Protein AF-A0AAV8ZQ53-F1 (afdb_monomer_lite)

Organism: NCBI:txid1586634

Sequence (149 aa):
MLRNALKKTNSEGFIDEDHTGKHSNHAKLDTKQFIRDHIESIPKIESHYLRAQSSRDYIDGSLNISTLYHFEFNISWYTSKKDQCTLCANYANSNKDRKKDLQQEYDDHIRNKEKFRVEKKLDVALAKTDQSIIVSVYDLQAVFPSPLR

Foldseek 3Di:
DVVVQVVQADPVGDGDDDCPPDDPPDDPPPVVVVVVVLVVPQDWDDDPDDDDDDPDTHHDPVDDPVNSVCVVPVDDDPPPPPDDDPLVVCLVPDDPVVVVVSVVVVVVVVVVVVVVVVVVVVLVVVVVVDVVHDDDDDDPVPDDPPPPD

pLDDT: mean 73.86, std 12.62, range [49.22, 92.62]

Radius of gyration: 33.77 Å; chains: 1; bounding box: 69×57×85 Å

Structure (mmCIF, N/CA/C/O backbone):
data_AF-A0AAV8ZQ53-F1
#
_entry.id   AF-A0AAV8ZQ53-F1
#
loop_
_atom_site.group_PDB
_atom_site.id
_atom_site.type_symbol
_atom_site.label_atom_id
_atom_site.label_alt_id
_atom_site.label_comp_id
_atom_site.label_asym_id
_atom_site.label_entity_id
_atom_site.label_seq_id
_atom_site.pdbx_PDB_ins_code
_atom_site.Cartn_x
_atom_site.Cartn_y
_atom_site.Cartn_z
_atom_site.occupancy
_atom_site.B_iso_or_equiv
_atom_site.auth_seq_id
_atom_site.auth_comp_id
_atom_site.auth_asym_id
_atom_site.auth_atom_id
_atom_site.pdbx_PDB_model_num
ATOM 1 N N . MET A 1 1 ? 38.986 21.818 -46.582 1.00 50.53 1 MET A N 1
ATOM 2 C CA . MET A 1 1 ? 38.112 20.662 -46.887 1.00 50.53 1 MET A CA 1
ATOM 3 C C . MET A 1 1 ? 38.713 19.682 -47.907 1.00 50.53 1 MET A C 1
ATOM 5 O O . MET A 1 1 ? 38.559 18.490 -47.701 1.00 50.53 1 MET A O 1
ATOM 9 N N . LEU A 1 2 ? 39.483 20.120 -48.917 1.00 52.88 2 LEU A N 1
ATOM 10 C CA . LEU A 1 2 ? 40.096 19.235 -49.938 1.00 52.88 2 LEU A CA 1
ATOM 11 C C . LEU A 1 2 ? 41.134 18.207 -49.425 1.00 52.88 2 LEU A C 1
ATOM 13 O O . LEU A 1 2 ? 41.280 17.139 -50.008 1.00 52.88 2 LEU A O 1
ATOM 17 N N . ARG A 1 3 ? 41.835 18.481 -48.313 1.00 53.41 3 ARG A N 1
ATOM 18 C CA . ARG A 1 3 ? 42.898 17.588 -47.796 1.00 53.41 3 ARG A CA 1
ATOM 19 C C . ARG A 1 3 ? 42.394 16.243 -47.260 1.00 53.41 3 ARG A C 1
ATOM 21 O O . ARG A 1 3 ? 43.141 15.275 -47.284 1.00 53.41 3 ARG A O 1
ATOM 28 N N . ASN A 1 4 ? 41.156 16.180 -46.768 1.00 60.09 4 ASN A N 1
ATOM 29 C CA . ASN A 1 4 ? 40.588 14.937 -46.236 1.00 60.09 4 ASN A CA 1
ATOM 30 C C . ASN A 1 4 ? 40.007 14.048 -47.343 1.00 60.09 4 ASN A C 1
ATOM 32 O O . ASN A 1 4 ? 39.966 12.836 -47.172 1.00 60.09 4 ASN A O 1
ATOM 36 N N . ALA A 1 5 ? 39.608 14.637 -48.475 1.00 58.41 5 ALA A N 1
ATOM 37 C CA . ALA A 1 5 ? 39.116 13.896 -49.635 1.00 58.41 5 ALA A CA 1
ATOM 38 C C . ALA A 1 5 ? 40.245 13.100 -50.314 1.00 58.41 5 ALA A C 1
ATOM 40 O O . ALA A 1 5 ? 40.076 11.918 -50.577 1.00 58.41 5 ALA A O 1
ATOM 41 N N . LEU A 1 6 ? 41.431 13.703 -50.469 1.00 63.25 6 LEU A N 1
ATOM 42 C CA . LEU A 1 6 ? 42.630 13.042 -51.017 1.00 63.25 6 LEU A CA 1
ATOM 43 C C . LEU A 1 6 ? 43.165 11.887 -50.150 1.00 63.25 6 LEU A C 1
ATOM 45 O O . LEU A 1 6 ? 43.931 11.062 -50.627 1.00 63.25 6 LEU A O 1
ATOM 49 N N . LYS A 1 7 ? 42.789 11.821 -48.867 1.00 64.50 7 LYS A N 1
ATOM 50 C CA . LYS A 1 7 ? 43.153 10.698 -47.985 1.00 64.50 7 LYS A CA 1
ATOM 51 C C . LYS A 1 7 ? 42.242 9.477 -48.148 1.00 64.50 7 LYS A C 1
ATOM 53 O O . LYS A 1 7 ? 42.566 8.431 -47.602 1.00 64.50 7 LYS A O 1
ATOM 58 N N . LYS A 1 8 ? 41.104 9.621 -48.834 1.00 64.00 8 LYS A N 1
ATOM 59 C CA . LYS A 1 8 ? 40.106 8.562 -49.060 1.00 64.00 8 LYS A CA 1
ATOM 60 C C . LYS A 1 8 ? 40.153 7.992 -50.485 1.00 64.00 8 LYS A C 1
ATOM 62 O O . LYS A 1 8 ? 39.248 7.264 -50.878 1.00 64.00 8 LYS A O 1
ATOM 67 N N . THR A 1 9 ? 41.158 8.371 -51.270 1.00 67.69 9 THR A N 1
ATOM 68 C CA . THR A 1 9 ? 41.337 7.903 -52.645 1.00 67.69 9 THR A CA 1
ATOM 69 C C . THR A 1 9 ? 42.387 6.804 -52.702 1.00 67.69 9 THR A C 1
ATOM 71 O O . THR A 1 9 ? 43.463 6.963 -52.122 1.00 67.69 9 THR A O 1
ATOM 74 N N . ASN A 1 10 ? 42.097 5.731 -53.434 1.00 69.38 10 ASN A N 1
ATOM 75 C CA . ASN A 1 10 ? 43.054 4.656 -53.697 1.00 69.38 10 ASN A CA 1
ATOM 76 C C . ASN A 1 10 ? 44.156 5.089 -54.670 1.00 69.38 10 ASN A C 1
ATOM 78 O O . ASN A 1 10 ? 44.111 6.179 -55.243 1.00 69.38 10 ASN A O 1
ATOM 82 N N . SER A 1 11 ? 45.155 4.224 -54.875 1.00 69.50 11 SER A N 1
ATOM 83 C CA . SER A 1 11 ? 46.313 4.476 -55.748 1.00 69.50 11 SER A CA 1
ATOM 84 C C . SER A 1 11 ? 45.959 4.810 -57.205 1.00 69.50 11 SER A C 1
ATOM 86 O O . SER A 1 11 ? 46.799 5.347 -57.917 1.00 69.50 11 SER A O 1
ATOM 88 N N . GLU A 1 12 ? 44.725 4.536 -57.638 1.00 73.25 12 GLU A N 1
ATOM 89 C CA . GLU A 1 12 ? 44.199 4.838 -58.979 1.00 73.25 12 GLU A CA 1
ATOM 90 C C . GLU A 1 12 ? 43.287 6.085 -59.022 1.00 73.25 12 GLU A C 1
ATOM 92 O O . GLU A 1 12 ? 42.722 6.409 -60.062 1.00 73.25 12 GLU A O 1
ATOM 97 N N . GLY A 1 13 ? 43.145 6.818 -57.910 1.00 69.44 13 GLY A N 1
ATOM 98 C CA . GLY A 1 13 ? 42.438 8.107 -57.863 1.00 69.44 13 GLY A CA 1
ATOM 99 C C . GLY A 1 13 ? 40.916 8.034 -57.681 1.00 69.44 13 GLY A C 1
ATOM 100 O O . GLY A 1 13 ? 40.263 9.077 -57.65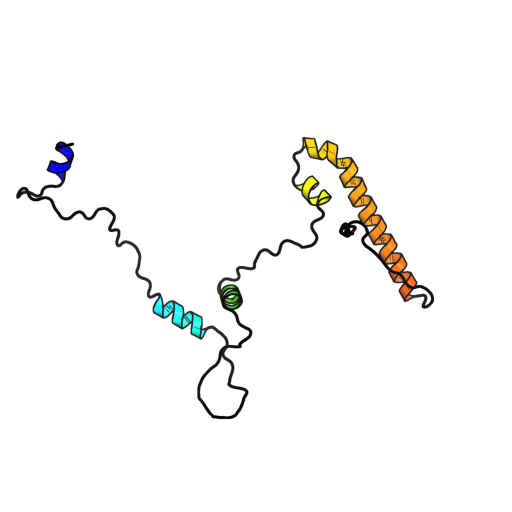6 1.00 69.44 13 GLY A O 1
ATOM 101 N N . PHE A 1 14 ? 40.347 6.840 -57.503 1.00 75.44 14 PHE A N 1
ATOM 102 C CA . PHE A 1 14 ? 38.929 6.656 -57.178 1.00 75.44 14 PHE A CA 1
ATOM 103 C C . PHE A 1 14 ? 38.674 6.712 -55.667 1.00 75.44 14 PHE A C 1
ATOM 105 O O . PHE A 1 14 ? 39.528 6.326 -54.867 1.00 75.44 14 PHE A O 1
ATOM 112 N N . ILE A 1 15 ? 37.499 7.223 -55.285 1.00 70.00 15 ILE A N 1
ATOM 113 C CA . ILE A 1 15 ? 37.026 7.264 -53.895 1.00 70.00 15 ILE A CA 1
ATOM 114 C C . ILE A 1 15 ? 36.404 5.904 -53.576 1.00 70.00 15 ILE A C 1
ATOM 116 O O . ILE A 1 15 ? 35.477 5.488 -54.272 1.00 70.00 15 ILE A O 1
ATOM 120 N N . ASP A 1 16 ? 36.901 5.238 -52.536 1.00 67.19 16 ASP A N 1
ATOM 121 C CA . ASP A 1 16 ? 36.351 3.958 -52.086 1.00 67.19 16 ASP A CA 1
ATOM 122 C C . ASP A 1 16 ? 34.943 4.092 -51.496 1.00 67.19 16 ASP A C 1
ATOM 124 O O . ASP A 1 16 ? 34.533 5.158 -51.022 1.00 67.19 16 ASP A O 1
ATOM 128 N N . GLU A 1 17 ? 34.205 2.979 -51.507 1.00 67.19 17 GLU A N 1
ATOM 129 C CA . GLU A 1 17 ? 32.870 2.886 -50.918 1.00 67.19 17 GLU A CA 1
ATOM 130 C C . GLU A 1 17 ? 32.880 3.298 -49.435 1.00 67.19 17 GLU A C 1
ATOM 132 O O . GLU A 1 17 ? 33.667 2.806 -48.624 1.00 67.19 17 GLU A O 1
ATOM 137 N N . ASP A 1 18 ? 31.976 4.207 -49.055 1.00 63.62 18 ASP A N 1
ATOM 138 C CA . ASP A 1 18 ? 31.925 4.723 -47.688 1.00 63.62 18 ASP A CA 1
ATOM 139 C C . ASP A 1 18 ? 31.341 3.666 -46.730 1.00 63.62 18 ASP A C 1
ATOM 141 O O . ASP A 1 18 ? 30.146 3.357 -46.737 1.00 63.62 18 ASP A O 1
ATOM 145 N N . HIS A 1 19 ? 32.205 3.076 -45.902 1.00 64.75 19 HIS A N 1
ATOM 146 C CA . HIS A 1 19 ? 31.830 2.117 -44.858 1.00 64.75 19 HIS A CA 1
ATOM 147 C C . HIS A 1 19 ? 31.570 2.777 -43.491 1.00 64.75 19 HIS A C 1
ATOM 149 O O . HIS A 1 19 ? 31.440 2.076 -42.483 1.00 64.75 19 HIS A O 1
ATOM 155 N N . THR A 1 20 ? 31.481 4.112 -43.419 1.00 60.94 20 THR A N 1
ATOM 156 C CA . THR A 1 20 ? 31.140 4.796 -42.163 1.00 60.94 20 THR A CA 1
ATOM 157 C C . THR A 1 20 ? 29.787 4.328 -41.612 1.00 60.94 20 THR A C 1
ATOM 159 O O . THR A 1 20 ? 28.794 4.203 -42.325 1.00 60.94 20 THR A O 1
ATOM 162 N N . GLY A 1 21 ? 29.758 4.007 -40.314 1.00 60.09 21 GLY A N 1
ATOM 163 C CA . GLY A 1 21 ? 28.560 3.547 -39.601 1.00 60.09 21 GLY A CA 1
ATOM 164 C C . GLY A 1 21 ? 28.213 2.060 -39.758 1.00 60.09 21 GLY A C 1
ATOM 165 O O . GLY A 1 21 ? 27.307 1.583 -39.075 1.00 60.09 21 GLY A O 1
ATOM 166 N N . LYS A 1 22 ? 28.923 1.291 -40.595 1.00 61.09 22 LYS A N 1
ATOM 167 C CA . LYS A 1 22 ? 28.729 -0.165 -40.693 1.00 61.09 22 LYS A CA 1
ATOM 168 C C . LYS A 1 22 ? 29.632 -0.879 -39.683 1.00 61.09 22 LYS A C 1
ATOM 170 O O . LYS A 1 22 ? 30.804 -1.121 -39.945 1.00 61.09 22 LYS A O 1
ATOM 175 N N . HIS A 1 23 ? 29.079 -1.237 -38.525 1.00 65.88 23 HIS A N 1
ATOM 176 C CA . HIS A 1 23 ? 29.748 -2.082 -37.531 1.00 65.88 23 HIS A CA 1
ATOM 177 C C . HIS A 1 23 ? 29.093 -3.470 -37.500 1.00 65.88 23 HIS A C 1
ATOM 179 O O . HIS A 1 23 ? 27.942 -3.608 -37.098 1.00 65.88 23 HIS A O 1
ATOM 185 N N . SER A 1 24 ? 29.818 -4.512 -37.914 1.00 58.25 24 SER A N 1
ATOM 186 C CA . SER A 1 24 ? 29.352 -5.912 -37.921 1.00 58.25 24 SER A CA 1
ATOM 187 C C . SER A 1 24 ? 29.713 -6.691 -36.645 1.00 58.25 24 SER A C 1
ATOM 189 O O . SER A 1 24 ? 29.645 -7.916 -36.629 1.00 58.25 24 SER A O 1
ATOM 191 N N . ASN A 1 25 ? 30.059 -6.001 -35.554 1.00 62.50 25 ASN A N 1
ATOM 192 C CA . ASN A 1 25 ? 30.542 -6.629 -34.314 1.00 62.50 25 ASN A CA 1
ATOM 193 C C . ASN A 1 25 ? 29.438 -7.207 -33.411 1.00 62.50 25 ASN A C 1
ATOM 195 O O . ASN A 1 25 ? 29.734 -7.700 -32.324 1.00 62.50 25 ASN A O 1
ATOM 199 N N . HIS A 1 26 ? 28.169 -7.158 -33.819 1.00 63.28 26 HIS A N 1
ATOM 200 C CA . HIS A 1 26 ? 27.095 -7.773 -33.047 1.00 63.28 26 HIS A CA 1
ATOM 201 C C . HIS A 1 26 ? 26.955 -9.241 -33.441 1.00 63.28 26 HIS A C 1
ATOM 203 O O . HIS A 1 26 ? 26.566 -9.555 -34.567 1.00 63.28 26 HIS A O 1
ATOM 209 N N . ALA A 1 27 ? 27.262 -10.139 -32.500 1.00 65.75 27 ALA A N 1
ATOM 210 C CA . ALA A 1 27 ? 26.976 -11.557 -32.648 1.00 65.75 27 ALA A CA 1
ATOM 211 C C . ALA A 1 27 ? 25.491 -11.727 -32.988 1.00 65.75 27 ALA A C 1
ATOM 213 O O . ALA A 1 27 ? 24.609 -11.312 -32.233 1.00 65.75 27 ALA A O 1
ATOM 214 N N . LYS A 1 28 ? 25.216 -12.311 -34.153 1.00 64.88 28 LYS A N 1
ATOM 215 C CA . LYS A 1 28 ? 23.859 -12.615 -34.590 1.00 64.88 28 LYS A CA 1
ATOM 216 C C . LYS A 1 28 ? 23.406 -13.853 -33.820 1.00 64.88 28 LYS A C 1
ATOM 218 O O . LYS A 1 28 ? 23.561 -14.973 -34.293 1.00 64.88 28 LYS A O 1
ATOM 223 N N . LEU A 1 29 ? 22.952 -13.647 -32.586 1.00 65.50 29 LEU A N 1
ATOM 224 C CA . LEU A 1 29 ? 22.333 -14.704 -31.792 1.00 65.50 29 LEU A CA 1
ATOM 225 C C . LEU A 1 29 ? 21.134 -15.245 -32.572 1.00 65.50 29 LEU A C 1
ATOM 227 O O . LEU A 1 29 ? 20.399 -14.468 -33.189 1.00 65.50 29 LEU A O 1
ATOM 231 N N . ASP A 1 30 ? 20.940 -16.563 -32.562 1.00 73.06 30 ASP A N 1
ATOM 232 C CA . ASP A 1 30 ? 19.769 -17.174 -33.183 1.00 73.06 30 ASP A CA 1
ATOM 233 C C . ASP A 1 30 ? 18.531 -16.889 -32.325 1.00 73.06 30 ASP A C 1
ATOM 235 O O . ASP A 1 30 ? 18.085 -17.694 -31.509 1.00 73.06 30 ASP A O 1
ATOM 239 N N . THR A 1 31 ? 17.985 -15.684 -32.496 1.00 76.31 31 THR A N 1
ATOM 240 C CA . THR A 1 31 ? 16.808 -15.187 -31.778 1.00 76.31 31 THR A CA 1
ATOM 241 C C . THR A 1 31 ? 15.619 -16.133 -31.933 1.00 76.31 31 THR A C 1
ATOM 243 O O . THR A 1 31 ? 14.774 -16.207 -31.047 1.00 76.31 31 THR A O 1
ATOM 246 N N . LYS A 1 32 ? 15.547 -16.886 -33.039 1.00 80.88 32 LYS A N 1
ATOM 247 C CA . LYS A 1 32 ? 14.452 -17.829 -33.276 1.00 80.88 32 LYS A CA 1
ATOM 248 C C . LYS A 1 32 ? 14.523 -19.019 -32.335 1.00 80.88 32 LYS A C 1
ATOM 250 O O . LYS A 1 32 ? 13.475 -19.445 -31.862 1.00 80.88 32 LYS A O 1
ATOM 255 N N . GLN A 1 33 ? 15.719 -19.544 -32.078 1.00 77.56 33 GLN A N 1
ATOM 256 C CA . GLN A 1 33 ? 15.865 -20.686 -31.186 1.00 77.56 33 GLN A CA 1
ATOM 257 C C . GLN A 1 33 ? 15.558 -20.292 -29.743 1.00 77.56 33 GLN A C 1
ATOM 259 O O . GLN A 1 33 ? 14.749 -20.947 -29.103 1.00 77.56 33 GLN A O 1
ATOM 264 N N . PHE A 1 34 ? 16.062 -19.138 -29.304 1.00 79.94 34 PHE A N 1
ATOM 265 C CA . PHE A 1 34 ? 15.733 -18.584 -27.991 1.00 79.94 34 PHE A CA 1
ATOM 266 C C . PHE A 1 34 ? 14.217 -18.430 -27.772 1.00 79.94 34 PHE A C 1
ATOM 268 O O . PHE A 1 34 ? 13.691 -18.831 -26.739 1.00 79.94 34 PHE A O 1
ATOM 275 N N . ILE A 1 35 ? 13.491 -17.899 -28.765 1.00 80.31 35 ILE A N 1
ATOM 276 C CA . ILE A 1 35 ? 12.028 -17.753 -28.679 1.00 80.31 35 ILE A CA 1
ATOM 277 C C . ILE A 1 35 ? 11.332 -19.121 -28.592 1.00 80.31 35 ILE A C 1
ATOM 279 O O . ILE A 1 35 ? 10.346 -19.251 -27.870 1.00 80.31 35 ILE A O 1
ATOM 283 N N . ARG A 1 36 ? 11.815 -20.139 -29.317 1.00 82.19 36 ARG A N 1
ATOM 284 C CA . ARG A 1 36 ? 11.243 -21.495 -29.246 1.00 82.19 36 ARG A CA 1
ATOM 285 C C . ARG A 1 36 ? 11.449 -22.115 -27.873 1.00 82.19 36 ARG A C 1
ATOM 287 O O . ARG A 1 36 ? 10.472 -22.558 -27.280 1.00 82.19 36 ARG A O 1
ATOM 294 N N . ASP A 1 37 ? 12.677 -22.069 -27.365 1.00 82.25 37 ASP A N 1
ATOM 295 C CA . ASP A 1 37 ? 13.025 -22.620 -26.055 1.00 82.25 37 ASP A CA 1
ATOM 296 C C . ASP A 1 37 ? 12.200 -21.937 -24.945 1.00 82.25 37 ASP A C 1
ATOM 298 O O . ASP A 1 37 ? 11.693 -22.597 -24.038 1.00 82.25 37 ASP A O 1
ATOM 302 N N . HIS A 1 38 ? 11.975 -20.621 -25.064 1.00 81.00 38 HIS A N 1
ATOM 303 C CA . HIS A 1 38 ? 11.095 -19.873 -24.167 1.00 81.00 38 HIS A CA 1
ATOM 304 C C . HIS A 1 38 ? 9.646 -20.379 -24.215 1.00 81.00 38 HIS A C 1
ATOM 306 O O . HIS A 1 38 ? 9.066 -20.688 -23.174 1.00 81.00 38 HIS A O 1
ATOM 312 N N . ILE A 1 39 ? 9.056 -20.501 -25.410 1.00 81.62 39 ILE A N 1
ATOM 313 C CA . ILE A 1 39 ? 7.670 -20.972 -25.574 1.00 81.62 39 ILE A CA 1
ATOM 314 C C . ILE A 1 39 ? 7.501 -22.394 -25.019 1.00 81.62 39 ILE A C 1
ATOM 316 O O . ILE A 1 39 ? 6.467 -22.702 -24.428 1.00 81.62 39 ILE A O 1
ATOM 320 N N . GLU A 1 40 ? 8.506 -23.255 -25.182 1.00 8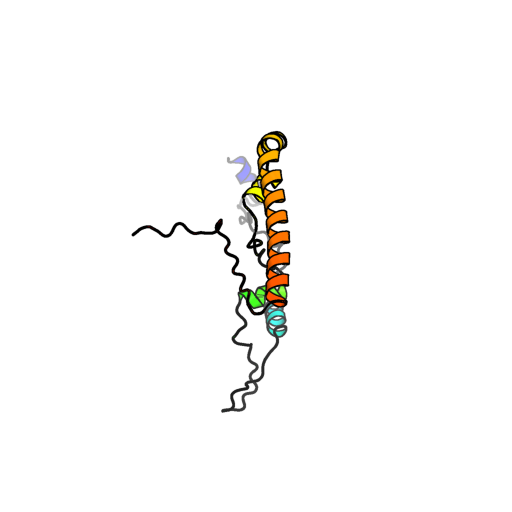2.44 40 GLU A N 1
ATOM 321 C CA . GLU A 1 40 ? 8.486 -24.632 -24.677 1.00 82.44 40 GLU A CA 1
ATOM 322 C C . GLU A 1 40 ? 8.611 -24.732 -23.151 1.00 82.44 40 GLU A C 1
ATOM 324 O O . GLU A 1 40 ? 8.140 -25.712 -22.576 1.00 82.44 40 GLU A O 1
ATOM 329 N N . SER A 1 41 ? 9.176 -23.720 -22.487 1.00 81.56 41 SER A N 1
ATOM 330 C CA . SER A 1 41 ? 9.272 -23.670 -21.021 1.00 81.56 41 SER A CA 1
ATOM 331 C C . SER A 1 41 ? 7.936 -23.384 -20.314 1.00 81.56 41 SER A C 1
ATOM 333 O O . SER A 1 41 ? 7.803 -23.637 -19.115 1.00 81.56 41 SER A O 1
ATOM 335 N N . ILE A 1 42 ? 6.936 -22.864 -21.038 1.00 82.75 42 ILE A N 1
ATOM 336 C CA . ILE A 1 42 ? 5.627 -22.502 -20.481 1.00 82.75 42 ILE A CA 1
ATOM 337 C C . ILE A 1 42 ? 4.822 -23.785 -20.200 1.00 82.75 42 ILE A C 1
ATOM 339 O O . ILE A 1 42 ? 4.699 -24.630 -21.091 1.00 82.75 42 ILE A O 1
ATOM 343 N N . PRO A 1 43 ? 4.225 -23.947 -19.001 1.00 81.56 43 PRO A N 1
ATOM 344 C CA . PRO A 1 43 ? 3.411 -25.115 -18.688 1.00 81.56 43 PRO A CA 1
ATOM 345 C C . PRO A 1 43 ? 2.198 -25.194 -19.617 1.00 81.56 43 PRO A C 1
ATOM 347 O O . PRO A 1 43 ? 1.422 -24.245 -19.754 1.00 81.56 43 PRO A O 1
ATOM 350 N N . LYS A 1 44 ? 2.043 -26.355 -20.247 1.00 82.69 44 LYS A N 1
ATOM 351 C CA . LYS A 1 44 ? 0.964 -26.644 -21.188 1.00 82.69 44 LYS A CA 1
ATOM 352 C C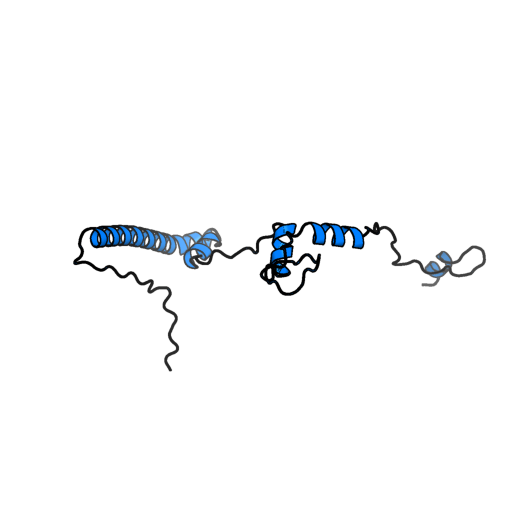 . LYS A 1 44 ? -0.158 -27.397 -20.484 1.00 82.69 44 LYS A C 1
ATOM 354 O O . LYS A 1 44 ? 0.084 -28.188 -19.576 1.00 82.69 44 LYS A O 1
ATOM 359 N N . ILE A 1 45 ? -1.383 -27.148 -20.920 1.00 76.88 45 ILE A N 1
ATOM 360 C CA . ILE A 1 45 ? -2.604 -27.744 -20.394 1.00 76.88 45 ILE A CA 1
ATOM 361 C C . ILE A 1 45 ? -3.276 -28.550 -21.505 1.00 76.88 45 ILE A C 1
ATOM 363 O O . ILE A 1 45 ? -3.363 -28.115 -22.658 1.00 76.88 45 ILE A O 1
ATOM 367 N N . GLU A 1 46 ? -3.765 -29.732 -21.143 1.00 66.69 46 GLU A N 1
ATOM 368 C CA . GLU A 1 46 ? -4.563 -30.577 -22.026 1.00 66.69 46 GLU A CA 1
ATOM 369 C C . GLU A 1 46 ? -5.967 -29.990 -22.231 1.00 66.69 46 GLU A C 1
ATOM 371 O O . GLU A 1 46 ? -6.558 -29.385 -21.334 1.00 66.69 46 GLU A O 1
ATOM 376 N N . SER A 1 47 ? -6.549 -30.182 -23.416 1.00 64.38 47 SER A N 1
ATOM 377 C CA . SER A 1 47 ? -7.896 -29.694 -23.715 1.00 64.38 47 SER A CA 1
ATOM 378 C C . SER A 1 47 ? -8.948 -30.373 -22.823 1.00 64.38 47 SER A C 1
ATOM 380 O O . SER A 1 47 ? -9.440 -31.455 -23.136 1.00 64.38 47 SER A O 1
ATOM 382 N N . HIS A 1 48 ? -9.340 -29.724 -21.725 1.00 61.94 48 HIS A N 1
ATOM 383 C CA . HIS A 1 48 ? -10.320 -30.268 -20.774 1.00 61.94 48 HIS A CA 1
ATOM 384 C C . HIS A 1 48 ? -11.779 -30.226 -21.304 1.00 61.94 48 HIS A C 1
ATOM 386 O O . HIS A 1 48 ? -12.695 -30.793 -20.707 1.00 61.94 48 HIS A O 1
ATOM 392 N N . TYR A 1 49 ? -12.036 -29.590 -22.451 1.00 56.50 49 TYR A N 1
ATOM 393 C CA . TYR A 1 49 ? -13.369 -29.508 -23.060 1.00 56.50 49 TYR A CA 1
ATOM 394 C C . TYR A 1 49 ? -13.475 -30.449 -24.268 1.00 56.50 49 TYR A C 1
ATOM 396 O O . TYR A 1 49 ? -13.114 -30.119 -25.395 1.00 56.50 49 TYR A O 1
ATOM 404 N N . LEU A 1 50 ? -13.974 -31.656 -24.009 1.00 52.94 50 LEU A N 1
ATOM 405 C CA . LEU A 1 50 ? -14.213 -32.714 -24.990 1.00 52.94 50 LEU A CA 1
ATOM 406 C C . LEU A 1 50 ? -15.243 -32.299 -26.053 1.00 52.94 50 LEU A C 1
ATOM 408 O O . LEU A 1 50 ? -16.426 -32.186 -25.739 1.00 52.94 50 LEU A O 1
ATOM 412 N N . ARG A 1 51 ? -14.817 -32.200 -27.321 1.00 50.12 51 ARG A N 1
ATOM 413 C CA . ARG A 1 51 ? -15.645 -32.567 -28.497 1.00 50.12 51 ARG A CA 1
ATOM 414 C C . ARG A 1 51 ? -14.856 -33.162 -29.675 1.00 50.12 51 ARG A C 1
ATOM 416 O O . ARG A 1 51 ? -15.464 -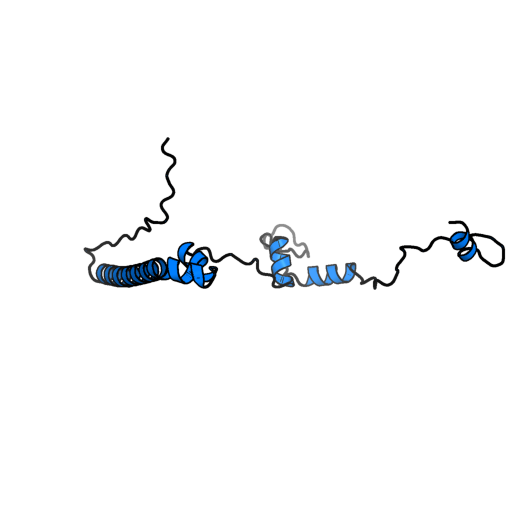33.821 -30.508 1.00 50.12 51 ARG A O 1
ATOM 423 N N . ALA A 1 52 ? -13.530 -33.019 -29.726 1.00 53.06 52 ALA A N 1
ATOM 424 C CA . ALA A 1 52 ? -12.672 -33.724 -30.681 1.00 53.06 52 ALA A CA 1
ATOM 425 C C . ALA A 1 52 ? -11.319 -34.045 -30.032 1.00 53.06 52 ALA A C 1
ATOM 427 O O . ALA A 1 52 ? -10.745 -33.185 -29.368 1.00 53.06 52 ALA A O 1
ATOM 428 N N . GLN A 1 53 ? -10.808 -35.266 -30.216 1.00 55.50 53 GLN A N 1
ATOM 429 C CA . GLN A 1 53 ? -9.449 -35.612 -29.799 1.00 55.50 53 GLN A CA 1
ATOM 430 C C . GLN A 1 53 ? -8.450 -34.973 -30.764 1.00 55.50 53 GLN A C 1
ATOM 432 O O . GLN A 1 53 ? -8.164 -35.512 -31.830 1.00 55.50 53 GLN A O 1
ATOM 437 N N . SER A 1 54 ? -7.945 -33.795 -30.411 1.00 66.38 54 SER A N 1
ATOM 438 C CA . SER A 1 54 ? -6.786 -33.201 -31.073 1.00 66.38 54 SER A CA 1
ATOM 439 C C . SER A 1 54 ? -5.574 -33.309 -30.160 1.00 66.38 54 SER A C 1
ATOM 441 O O . SER A 1 54 ? -5.671 -32.957 -28.991 1.00 66.38 54 SER A O 1
ATOM 443 N N . SER A 1 55 ? -4.422 -33.707 -30.699 1.00 67.25 55 SER A N 1
ATOM 444 C CA . SER A 1 55 ? -3.125 -33.730 -30.003 1.00 67.25 55 SER A CA 1
ATOM 445 C C . SER A 1 55 ? -2.510 -32.328 -29.853 1.00 67.25 55 SER A C 1
ATOM 447 O O . SER A 1 55 ? -1.312 -32.144 -30.067 1.00 67.25 55 SER A O 1
ATOM 449 N N . ARG A 1 56 ? -3.344 -31.305 -29.641 1.00 69.69 56 ARG A N 1
ATOM 450 C CA . ARG A 1 56 ? -2.901 -29.914 -29.522 1.00 69.69 56 ARG A CA 1
ATOM 451 C C . ARG A 1 56 ? -2.752 -29.569 -28.052 1.00 69.69 56 ARG A C 1
ATOM 453 O O . ARG A 1 56 ? -3.702 -29.719 -27.289 1.00 69.69 56 ARG A O 1
ATOM 460 N N . ASP A 1 57 ? -1.585 -29.053 -27.709 1.00 73.75 57 ASP A N 1
ATOM 461 C CA . ASP A 1 57 ? -1.332 -28.471 -26.402 1.00 73.75 57 ASP A CA 1
ATOM 462 C C . ASP A 1 57 ? -1.862 -27.036 -26.356 1.00 73.75 57 ASP A C 1
ATOM 464 O O . ASP A 1 57 ? -1.735 -26.287 -27.331 1.00 73.75 57 ASP A O 1
ATOM 468 N N . TYR A 1 58 ? -2.416 -26.635 -25.215 1.00 77.44 58 TYR A N 1
ATOM 469 C CA . TYR A 1 58 ? -2.910 -25.279 -24.997 1.00 77.44 58 TYR A CA 1
ATOM 470 C C . TYR A 1 58 ? -2.147 -24.606 -23.859 1.00 77.44 58 TYR A C 1
ATOM 472 O O . TYR A 1 58 ? -1.690 -25.257 -22.925 1.00 77.44 58 TYR A O 1
ATOM 480 N N . ILE A 1 59 ? -2.008 -23.287 -23.936 1.00 79.12 59 ILE A N 1
ATOM 481 C CA . ILE A 1 59 ? -1.531 -22.467 -22.818 1.00 79.12 59 ILE A CA 1
ATOM 482 C C . ILE A 1 59 ? -2.761 -21.999 -22.040 1.00 79.12 59 ILE A C 1
ATOM 484 O O . ILE A 1 59 ? -3.808 -21.733 -22.638 1.00 79.12 59 ILE A O 1
ATOM 488 N N . ASP A 1 60 ? -2.644 -21.913 -20.717 1.00 78.19 60 ASP A N 1
ATOM 489 C CA . ASP A 1 60 ? -3.728 -21.425 -19.871 1.00 78.19 60 ASP A CA 1
ATOM 490 C C . ASP A 1 60 ? -4.162 -20.004 -20.259 1.00 78.19 60 ASP A C 1
ATOM 492 O O . ASP A 1 60 ? -3.340 -19.094 -20.367 1.00 78.19 60 ASP A O 1
ATOM 496 N N . GLY A 1 61 ? -5.469 -19.796 -20.431 1.00 75.00 61 GLY A N 1
ATOM 497 C CA . GLY A 1 61 ? -6.020 -18.509 -20.861 1.00 75.00 61 GLY A CA 1
ATOM 498 C C . GLY A 1 61 ? -5.875 -17.375 -19.839 1.00 75.00 61 GLY A C 1
ATOM 499 O O . GLY A 1 61 ? -6.112 -16.220 -20.192 1.00 75.00 61 GLY A O 1
ATOM 500 N N . SER A 1 62 ? -5.499 -17.667 -18.588 1.00 76.06 62 SER A N 1
ATOM 501 C CA . SER A 1 62 ? -5.203 -16.641 -17.581 1.00 76.06 62 SER A CA 1
ATOM 502 C C . SER A 1 62 ? -3.783 -16.072 -17.697 1.00 76.06 62 SER A C 1
ATOM 504 O O . SER A 1 62 ? -3.509 -15.001 -17.145 1.00 76.06 62 SER A O 1
ATOM 506 N N . LEU A 1 63 ? -2.893 -16.733 -18.449 1.00 74.44 63 LEU A N 1
ATOM 507 C CA . LEU A 1 63 ? -1.536 -16.258 -18.696 1.00 74.44 63 LEU A CA 1
ATOM 508 C C . LEU A 1 63 ? -1.552 -15.154 -19.758 1.00 74.44 63 LEU A C 1
ATOM 510 O O . LEU A 1 63 ? -1.725 -15.387 -20.952 1.00 74.44 63 LEU A O 1
ATOM 514 N N . ASN A 1 64 ? -1.345 -13.919 -19.312 1.00 78.69 64 ASN A N 1
ATOM 515 C CA . ASN A 1 64 ? -1.133 -12.769 -20.183 1.00 78.69 64 ASN A CA 1
ATOM 516 C C . ASN A 1 64 ? 0.370 -12.542 -20.455 1.00 78.69 64 ASN A C 1
ATOM 518 O O . ASN A 1 64 ? 1.241 -13.050 -19.745 1.00 78.69 64 ASN A O 1
ATOM 522 N N . ILE A 1 65 ? 0.687 -11.726 -21.466 1.00 78.06 65 ILE A N 1
ATOM 523 C CA . ILE A 1 65 ? 2.077 -11.411 -21.851 1.00 78.06 65 ILE A CA 1
ATOM 524 C C . ILE A 1 65 ? 2.877 -10.847 -20.663 1.00 78.06 65 ILE A C 1
ATOM 526 O O . ILE A 1 65 ? 4.045 -11.184 -20.492 1.00 78.06 65 ILE A O 1
ATOM 530 N N . SER A 1 66 ? 2.245 -10.042 -19.801 1.00 72.06 66 SER A N 1
ATOM 531 C CA . SER A 1 66 ? 2.905 -9.504 -18.606 1.00 72.06 66 SER A CA 1
ATOM 532 C C . SER A 1 66 ? 3.254 -10.601 -17.601 1.00 72.06 66 SER A C 1
ATOM 534 O O . SER A 1 66 ? 4.338 -10.560 -17.032 1.00 72.06 66 SER A O 1
ATOM 536 N N . THR A 1 67 ? 2.368 -11.572 -17.375 1.00 72.62 67 THR A N 1
ATOM 537 C CA . THR A 1 67 ? 2.623 -12.686 -16.452 1.00 72.62 67 THR A CA 1
ATOM 538 C C . THR A 1 67 ? 3.716 -13.604 -16.979 1.00 72.62 67 THR A C 1
ATOM 540 O O . THR A 1 67 ? 4.583 -14.002 -16.208 1.00 72.62 67 THR A O 1
ATOM 543 N N . LEU A 1 68 ? 3.744 -13.868 -18.291 1.00 74.50 68 LEU A N 1
ATOM 544 C CA . LEU A 1 68 ? 4.815 -14.642 -18.926 1.00 74.50 68 LEU A CA 1
ATOM 545 C C . LEU A 1 68 ? 6.178 -13.954 -18.757 1.00 74.50 68 LEU A C 1
ATOM 547 O O . LEU A 1 68 ? 7.148 -14.595 -18.365 1.00 74.50 68 LEU A O 1
ATOM 551 N N . TYR A 1 69 ? 6.226 -12.631 -18.933 1.00 72.56 69 TYR A N 1
ATOM 552 C CA . TYR A 1 69 ? 7.438 -11.840 -18.705 1.00 72.56 69 TYR A CA 1
ATOM 553 C C . TYR A 1 69 ? 7.894 -11.846 -17.229 1.00 72.56 69 TYR A C 1
ATOM 555 O O . TYR A 1 69 ? 9.091 -11.827 -16.941 1.00 72.56 69 TYR A O 1
ATOM 563 N N . HIS A 1 70 ? 6.964 -11.905 -16.266 1.00 68.56 70 HIS A N 1
ATOM 564 C CA . HIS A 1 70 ? 7.298 -12.026 -14.837 1.00 68.56 70 HIS A CA 1
ATOM 565 C C . HIS A 1 70 ? 7.922 -13.367 -14.476 1.00 68.56 70 HIS A C 1
ATOM 567 O O . HIS A 1 70 ? 8.882 -13.380 -13.705 1.00 68.56 70 HIS A O 1
ATOM 573 N N . PHE A 1 71 ? 7.392 -14.467 -15.019 1.00 67.62 71 PHE A N 1
ATOM 574 C CA . PHE A 1 71 ? 7.914 -15.810 -14.760 1.00 67.62 71 PHE A CA 1
ATOM 575 C C . PHE A 1 71 ? 9.365 -15.963 -15.216 1.00 67.62 71 PHE A C 1
ATOM 577 O O . PHE A 1 71 ? 10.166 -16.555 -14.499 1.00 67.62 71 PHE A O 1
ATOM 584 N N . GLU A 1 72 ? 9.710 -15.407 -16.376 1.00 66.12 72 GLU A N 1
ATOM 585 C CA . GLU A 1 72 ? 11.037 -15.576 -16.969 1.00 66.12 72 GLU A CA 1
ATOM 586 C C . GLU A 1 72 ? 12.106 -14.702 -16.306 1.00 66.12 72 GLU A C 1
ATOM 588 O O . GLU A 1 72 ? 13.201 -15.174 -16.002 1.00 66.12 72 GLU A O 1
ATOM 593 N N . PHE A 1 73 ? 11.802 -13.427 -16.058 1.00 65.69 73 PHE A N 1
ATOM 594 C CA . PHE A 1 73 ? 12.823 -12.478 -15.616 1.00 65.69 73 PHE A CA 1
ATOM 595 C C . PHE A 1 73 ? 12.802 -12.193 -14.108 1.00 65.69 73 PHE A C 1
ATOM 597 O O . PHE A 1 73 ? 13.679 -11.482 -13.614 1.00 65.69 73 PHE A O 1
ATOM 604 N N . ASN A 1 74 ? 11.813 -12.711 -13.365 1.00 58.75 74 ASN A N 1
ATOM 605 C CA . ASN A 1 74 ? 11.613 -12.434 -11.935 1.00 58.75 74 ASN A CA 1
ATOM 606 C C . ASN A 1 74 ? 11.631 -10.922 -11.606 1.00 58.75 74 ASN A C 1
ATOM 608 O O . ASN A 1 74 ? 12.079 -10.479 -10.545 1.00 58.75 74 ASN A O 1
ATOM 612 N N . ILE A 1 75 ? 11.165 -10.098 -12.549 1.00 58.72 75 ILE A N 1
ATOM 613 C CA . ILE A 1 75 ? 11.113 -8.643 -12.396 1.00 58.72 75 ILE A CA 1
ATOM 614 C C . ILE A 1 75 ? 9.741 -8.318 -11.823 1.00 58.72 75 ILE A C 1
ATOM 616 O O . ILE A 1 75 ? 8.766 -8.144 -12.553 1.00 58.72 75 ILE A O 1
ATOM 620 N N . SER A 1 76 ? 9.641 -8.277 -10.497 1.00 50.19 76 SER A N 1
ATOM 621 C CA . SER A 1 76 ? 8.421 -7.784 -9.859 1.00 50.19 76 SER A CA 1
ATOM 622 C C . SER A 1 76 ? 8.245 -6.294 -10.164 1.00 50.19 76 SER A C 1
ATOM 624 O O . SER A 1 76 ? 9.200 -5.514 -10.128 1.00 50.19 76 SER A O 1
ATOM 626 N N . TRP A 1 77 ? 7.012 -5.867 -10.452 1.00 50.94 77 TRP A N 1
ATOM 627 C CA . TRP A 1 77 ? 6.695 -4.443 -10.372 1.00 50.94 77 TRP A CA 1
ATOM 628 C C . TRP A 1 77 ? 6.888 -4.038 -8.915 1.00 50.94 77 TRP A C 1
ATOM 630 O O . TRP A 1 77 ? 6.292 -4.655 -8.025 1.00 50.94 77 TRP A O 1
ATOM 640 N N . TYR A 1 78 ? 7.709 -3.013 -8.667 1.00 51.41 78 TYR A N 1
ATOM 641 C CA . TYR A 1 78 ? 7.789 -2.389 -7.352 1.00 51.41 78 TYR A CA 1
ATOM 642 C C . TYR A 1 78 ? 6.394 -1.879 -7.000 1.00 51.41 78 TYR A C 1
ATOM 644 O O . TYR A 1 78 ? 5.956 -0.815 -7.436 1.00 51.41 78 TYR A O 1
ATOM 652 N N . THR A 1 79 ? 5.660 -2.689 -6.246 1.00 49.22 79 THR A N 1
ATOM 653 C CA . THR A 1 79 ? 4.353 -2.306 -5.748 1.00 49.22 79 THR A CA 1
ATOM 654 C C . THR A 1 79 ? 4.657 -1.332 -4.629 1.00 49.22 79 THR A C 1
ATOM 656 O O . THR A 1 79 ? 5.106 -1.747 -3.558 1.00 49.22 79 THR A O 1
ATOM 659 N N . SER A 1 80 ? 4.505 -0.029 -4.887 1.00 56.19 80 SER A N 1
ATOM 660 C CA . SER A 1 80 ? 4.643 0.980 -3.840 1.00 56.19 80 SER A CA 1
ATOM 661 C C . SER A 1 80 ? 3.809 0.513 -2.653 1.00 56.19 80 SER A C 1
ATOM 663 O O . SER A 1 80 ? 2.615 0.247 -2.824 1.00 56.19 80 SER A O 1
ATOM 665 N N . LYS A 1 81 ? 4.432 0.347 -1.479 1.00 59.31 81 LYS A N 1
ATOM 666 C CA . LYS A 1 81 ? 3.706 -0.016 -0.256 1.00 59.31 81 LYS A CA 1
ATOM 667 C C . LYS A 1 81 ? 2.519 0.943 -0.151 1.00 59.31 81 LYS A C 1
ATOM 669 O O . LYS A 1 81 ? 2.742 2.146 -0.051 1.00 59.31 81 LYS A O 1
ATOM 674 N N . LYS A 1 82 ? 1.291 0.420 -0.242 1.00 55.94 82 LYS A N 1
ATOM 675 C CA . LYS A 1 82 ? 0.061 1.229 -0.332 1.00 55.94 82 LYS A CA 1
ATOM 676 C C . LYS A 1 82 ? -0.158 2.123 0.902 1.00 55.94 82 LYS A C 1
ATOM 678 O O . LYS A 1 82 ? -0.941 3.057 0.832 1.00 55.94 82 LYS A O 1
ATOM 683 N N . ASP A 1 83 ? 0.622 1.907 1.965 1.00 61.97 83 ASP A N 1
ATOM 684 C CA . ASP A 1 83 ? 0.450 2.515 3.286 1.00 61.97 83 ASP A CA 1
ATOM 685 C C . ASP A 1 83 ? 1.669 3.345 3.738 1.00 61.97 83 ASP A C 1
ATOM 687 O O . ASP A 1 83 ? 2.116 3.255 4.887 1.00 61.97 83 ASP A O 1
ATOM 691 N N . GLN A 1 84 ? 2.277 4.132 2.846 1.00 63.88 84 GLN A N 1
ATOM 692 C CA . GLN A 1 84 ? 3.294 5.094 3.283 1.00 63.88 84 GLN A CA 1
ATOM 693 C C . GLN A 1 84 ? 2.617 6.356 3.819 1.00 63.88 84 GLN A C 1
ATOM 695 O O . GLN A 1 84 ? 2.045 7.139 3.069 1.00 63.88 84 GLN A O 1
ATOM 700 N N . CYS A 1 85 ? 2.702 6.564 5.134 1.00 77.38 85 CYS A N 1
ATOM 701 C CA . CYS A 1 85 ? 2.286 7.819 5.751 1.00 77.38 85 CYS A CA 1
ATOM 702 C C . CYS A 1 85 ? 3.134 8.973 5.196 1.00 77.38 85 CYS A C 1
ATOM 704 O O . CYS A 1 85 ? 4.365 8.934 5.284 1.00 77.38 85 CYS A O 1
ATOM 706 N N . THR A 1 86 ? 2.476 10.001 4.659 1.00 78.75 86 THR A N 1
ATOM 707 C CA . THR A 1 86 ? 3.123 11.184 4.073 1.00 78.75 86 THR A CA 1
ATOM 708 C C . THR A 1 86 ? 4.011 11.903 5.083 1.00 78.75 86 THR A C 1
ATOM 710 O O . THR A 1 86 ? 5.148 12.223 4.755 1.00 78.75 86 THR A O 1
ATOM 713 N N . LEU A 1 87 ? 3.557 12.073 6.330 1.00 81.62 87 LEU A N 1
ATOM 714 C CA . LEU A 1 87 ? 4.354 12.662 7.414 1.00 81.62 87 LEU A CA 1
ATOM 715 C C . LEU A 1 87 ? 5.633 11.859 7.688 1.00 81.62 87 LEU A C 1
ATOM 717 O O . LEU A 1 87 ? 6.722 12.430 7.719 1.00 81.62 87 LEU A O 1
ATOM 721 N N . CYS A 1 88 ? 5.534 10.531 7.818 1.00 83.62 88 CYS A N 1
ATOM 722 C CA . CYS A 1 88 ? 6.711 9.683 8.032 1.00 83.62 88 CYS A CA 1
ATOM 723 C C . CYS A 1 88 ? 7.676 9.718 6.841 1.00 83.62 88 CYS A C 1
ATOM 725 O O . CYS A 1 88 ? 8.888 9.789 7.037 1.00 83.62 88 CYS A O 1
ATOM 727 N N . ALA A 1 89 ? 7.150 9.668 5.614 1.00 83.12 89 ALA A N 1
ATOM 728 C CA . ALA A 1 89 ? 7.955 9.730 4.400 1.00 83.12 89 ALA A CA 1
ATOM 729 C C . ALA A 1 89 ? 8.669 11.086 4.273 1.00 83.12 89 ALA A C 1
ATOM 731 O O . ALA A 1 89 ? 9.866 11.131 3.995 1.00 83.12 89 ALA A O 1
ATOM 732 N N . ASN A 1 90 ? 7.963 12.183 4.554 1.00 85.06 90 ASN A N 1
ATOM 733 C CA . ASN A 1 90 ? 8.511 13.536 4.541 1.00 85.06 90 ASN A CA 1
ATOM 734 C C . ASN A 1 90 ? 9.615 13.701 5.585 1.00 85.06 90 ASN A C 1
ATOM 736 O O . ASN A 1 90 ? 10.693 14.198 5.262 1.00 85.06 90 ASN A O 1
ATOM 740 N N . TYR A 1 91 ? 9.386 13.231 6.814 1.00 86.38 91 TYR A N 1
ATOM 741 C CA . TYR A 1 91 ? 10.402 13.276 7.857 1.00 86.38 91 TYR A CA 1
ATOM 742 C C . TYR A 1 91 ? 11.634 12.448 7.461 1.00 86.38 91 TYR A C 1
ATOM 744 O O . TYR A 1 91 ? 12.748 12.968 7.494 1.00 86.38 91 TYR A O 1
ATOM 752 N N . ALA A 1 92 ? 11.462 11.207 6.990 1.00 84.94 92 ALA A N 1
ATOM 753 C CA . ALA A 1 92 ? 12.573 10.345 6.576 1.00 84.94 92 ALA A CA 1
ATOM 754 C C . ALA A 1 92 ? 13.438 10.984 5.474 1.00 84.94 92 ALA A C 1
ATOM 756 O O . ALA A 1 92 ? 14.669 11.002 5.597 1.00 84.94 92 ALA A O 1
ATOM 757 N N . ASN A 1 93 ? 12.786 11.569 4.464 1.00 83.75 93 ASN A N 1
ATOM 758 C CA . ASN A 1 93 ? 13.411 12.168 3.284 1.00 83.75 93 ASN A CA 1
ATOM 759 C C . ASN A 1 93 ? 13.939 13.601 3.502 1.00 83.75 93 ASN A C 1
ATOM 761 O O . ASN A 1 93 ? 14.548 14.167 2.597 1.00 83.75 93 ASN A O 1
ATOM 765 N N . SER A 1 94 ? 13.712 14.212 4.669 1.00 83.06 94 SER A N 1
ATOM 766 C CA . SER A 1 94 ? 14.118 15.599 4.935 1.00 83.06 94 SER A CA 1
ATOM 767 C C . SER A 1 94 ? 15.584 15.746 5.386 1.00 83.06 94 SER A C 1
ATOM 769 O O . SER A 1 94 ? 16.180 14.852 5.998 1.00 83.06 94 SER A O 1
ATOM 771 N N . ASN A 1 95 ? 16.179 16.905 5.071 1.00 86.38 95 ASN A N 1
ATOM 772 C CA . ASN A 1 95 ? 17.543 17.282 5.469 1.00 86.38 95 ASN A CA 1
ATOM 773 C C . ASN A 1 95 ? 17.659 17.494 6.990 1.00 86.38 95 ASN A C 1
ATOM 775 O O . ASN A 1 95 ? 16.663 17.768 7.656 1.00 86.38 95 ASN A O 1
ATOM 779 N N . LYS A 1 96 ? 18.885 17.430 7.537 1.00 79.62 96 LYS A N 1
ATOM 780 C CA . LYS A 1 96 ? 19.151 17.513 8.991 1.00 79.62 96 LYS A CA 1
ATOM 781 C C . LYS A 1 96 ? 18.534 18.737 9.680 1.00 79.62 96 LYS A C 1
ATOM 783 O O . LYS A 1 96 ? 18.088 18.601 10.813 1.00 79.62 96 LYS A O 1
ATOM 788 N N . ASP A 1 97 ? 18.489 19.890 9.016 1.00 80.38 97 ASP A N 1
ATOM 789 C CA . ASP A 1 97 ? 17.912 21.109 9.596 1.00 80.38 97 ASP A CA 1
ATOM 790 C C . ASP A 1 97 ? 16.382 21.039 9.646 1.00 80.38 97 ASP A C 1
ATOM 792 O O . ASP A 1 97 ? 15.802 21.166 10.717 1.00 80.38 97 ASP A O 1
ATOM 796 N N . ARG A 1 98 ? 15.734 20.669 8.533 1.00 78.38 98 ARG A N 1
ATOM 797 C CA . ARG A 1 98 ? 14.274 20.458 8.485 1.00 78.38 98 ARG A CA 1
ATOM 798 C C . ARG A 1 98 ? 13.798 19.338 9.410 1.00 78.38 98 ARG A C 1
ATOM 800 O O . ARG A 1 98 ? 12.679 19.398 9.905 1.00 78.38 98 ARG A O 1
ATOM 807 N N . LYS A 1 99 ? 14.634 18.326 9.664 1.00 84.12 99 LYS A N 1
ATOM 808 C CA . LYS A 1 99 ? 14.329 17.272 10.641 1.00 84.12 99 LYS A CA 1
ATOM 809 C C . LYS A 1 99 ? 14.173 17.819 12.050 1.00 84.12 99 LYS A C 1
ATOM 811 O O . LYS A 1 99 ? 13.341 17.294 12.771 1.00 84.12 99 LYS A O 1
ATOM 816 N N . LYS A 1 100 ? 14.934 18.846 12.444 1.00 85.50 100 LYS A N 1
ATOM 817 C CA . LYS A 1 100 ? 14.791 19.456 13.774 1.00 85.50 100 LYS A CA 1
ATOM 818 C C . LYS A 1 100 ? 13.440 20.144 13.913 1.00 85.50 100 LYS A C 1
ATOM 820 O O . LYS A 1 100 ? 12.768 19.936 14.915 1.00 85.50 100 LYS A O 1
ATOM 825 N N . ASP A 1 101 ? 13.033 20.877 12.881 1.00 86.50 101 ASP A N 1
ATOM 826 C CA . ASP A 1 101 ? 11.753 21.589 12.864 1.00 86.50 101 ASP A CA 1
ATOM 827 C C . ASP A 1 101 ? 10.567 20.609 12.865 1.00 86.50 101 ASP A C 1
ATOM 829 O O . ASP A 1 101 ? 9.594 20.798 13.587 1.00 86.50 101 ASP A O 1
ATOM 833 N N . LEU A 1 102 ? 10.678 19.516 12.102 1.00 85.19 102 LEU A N 1
ATOM 834 C CA . LEU A 1 102 ? 9.646 18.479 11.987 1.00 85.19 102 LEU A CA 1
ATOM 835 C C . LEU A 1 102 ? 9.710 17.413 13.094 1.00 85.19 102 LEU A C 1
ATOM 837 O O . LEU A 1 102 ? 8.854 16.530 13.131 1.00 85.19 102 LEU A O 1
ATOM 841 N N . GLN A 1 103 ? 10.713 17.456 13.979 1.00 88.69 103 GLN A N 1
ATOM 842 C CA . GLN A 1 103 ? 10.946 16.424 14.995 1.00 88.69 103 GLN A CA 1
ATOM 843 C C . GLN A 1 103 ? 9.752 16.297 15.935 1.00 88.69 103 GLN A C 1
ATOM 845 O O . GLN A 1 103 ? 9.261 15.198 16.168 1.00 88.69 103 GLN A O 1
ATOM 850 N N . GLN A 1 104 ? 9.281 17.432 16.450 1.00 90.88 104 GLN A N 1
ATOM 851 C CA . GLN A 1 104 ? 8.201 17.459 17.426 1.00 90.88 104 GLN A CA 1
ATOM 852 C C . GLN A 1 104 ? 6.905 16.892 16.836 1.00 90.88 104 GLN A C 1
ATOM 854 O O . GLN A 1 104 ? 6.281 16.023 17.439 1.00 90.88 104 GLN A O 1
ATOM 859 N N . GLU A 1 105 ? 6.544 17.329 15.628 1.00 88.12 105 GLU A N 1
ATOM 860 C CA . GLU A 1 105 ? 5.354 16.849 14.919 1.00 88.12 105 GLU A CA 1
ATOM 861 C C . GLU A 1 105 ? 5.455 15.352 14.584 1.00 88.12 105 GLU A C 1
ATOM 863 O O . GLU A 1 105 ? 4.486 14.602 14.725 1.00 88.12 105 GLU A O 1
ATOM 868 N N . TYR A 1 106 ? 6.644 14.890 14.192 1.00 88.44 106 TYR A N 1
ATOM 869 C CA . TYR A 1 106 ? 6.904 13.476 13.948 1.00 88.44 106 TYR A CA 1
ATOM 870 C C . TYR A 1 106 ? 6.770 12.637 15.226 1.00 88.44 106 TYR A C 1
ATOM 872 O O . TYR A 1 106 ? 6.114 11.592 15.211 1.00 88.44 106 TYR A O 1
ATOM 880 N N . ASP A 1 107 ? 7.332 13.096 16.342 1.00 90.69 107 ASP A N 1
ATOM 881 C CA . ASP A 1 107 ? 7.248 12.395 17.622 1.00 90.69 107 ASP A CA 1
ATOM 882 C C . ASP A 1 107 ? 5.799 12.331 18.121 1.00 90.69 107 ASP A C 1
ATOM 884 O O . ASP A 1 107 ? 5.344 11.280 18.576 1.00 90.69 107 ASP A O 1
ATOM 888 N N . ASP A 1 108 ? 5.031 13.412 17.970 1.00 89.56 108 ASP A N 1
ATOM 889 C CA . ASP A 1 108 ? 3.592 13.432 18.246 1.00 89.56 108 ASP A CA 1
ATOM 890 C C . ASP A 1 108 ? 2.814 12.439 17.381 1.00 89.56 108 ASP A C 1
ATOM 892 O O . ASP A 1 108 ? 2.013 11.653 17.900 1.00 89.56 108 ASP A O 1
ATOM 896 N N . HIS A 1 109 ? 3.089 12.409 16.076 1.00 87.81 109 HIS A N 1
ATOM 897 C CA . HIS A 1 109 ? 2.486 11.455 15.151 1.00 87.81 109 HIS A CA 1
ATOM 898 C C . HIS A 1 109 ? 2.746 10.001 15.582 1.00 87.81 109 HIS A C 1
ATOM 900 O O . HIS A 1 109 ? 1.811 9.198 15.664 1.00 87.81 109 HIS A O 1
ATOM 906 N N . ILE A 1 110 ? 3.998 9.655 15.903 1.00 87.44 110 ILE A N 1
ATOM 907 C CA . ILE A 1 110 ? 4.367 8.299 16.330 1.00 87.44 110 ILE A CA 1
ATOM 908 C C . ILE A 1 110 ? 3.739 7.952 17.684 1.00 87.44 110 ILE A C 1
ATOM 910 O O . ILE A 1 110 ? 3.205 6.851 17.844 1.00 87.44 110 ILE A O 1
ATOM 914 N N . ARG A 1 111 ? 3.724 8.889 18.641 1.00 90.69 111 ARG A N 1
ATOM 915 C CA . ARG A 1 111 ? 3.072 8.691 19.945 1.00 90.69 111 ARG A CA 1
ATOM 916 C C . ARG A 1 111 ? 1.585 8.391 19.794 1.00 90.69 111 ARG A C 1
ATOM 918 O O . ARG A 1 111 ? 1.098 7.424 20.378 1.00 90.69 111 ARG A O 1
ATOM 925 N N . ASN A 1 112 ? 0.867 9.184 19.005 1.00 86.12 112 ASN A N 1
ATOM 926 C CA . ASN A 1 112 ? -0.571 9.005 18.802 1.00 86.12 112 ASN A CA 1
ATOM 927 C C . ASN A 1 112 ? -0.884 7.696 18.070 1.00 86.12 112 ASN A C 1
ATOM 929 O O . ASN A 1 112 ? -1.818 6.986 18.438 1.00 86.12 112 ASN A O 1
ATOM 933 N N . LYS A 1 113 ? -0.052 7.328 17.091 1.00 86.19 113 LYS A N 1
ATOM 934 C CA . LYS A 1 113 ? -0.148 6.052 16.378 1.00 86.19 113 LYS A CA 1
ATOM 935 C C . LYS A 1 113 ? -0.026 4.850 17.312 1.00 86.19 113 LYS A C 1
ATOM 937 O O . LYS A 1 113 ? -0.813 3.911 17.195 1.00 86.19 113 LYS A O 1
ATOM 942 N N . GLU A 1 114 ? 0.941 4.858 18.227 1.00 89.19 114 GLU A N 1
ATOM 943 C CA . GLU A 1 114 ? 1.113 3.753 19.175 1.00 89.19 114 GLU A CA 1
ATOM 944 C C . GLU A 1 114 ? -0.002 3.711 20.223 1.00 89.19 114 GLU A C 1
ATOM 946 O O . GLU A 1 114 ? -0.532 2.632 20.485 1.00 89.19 114 GLU A O 1
ATOM 951 N N . LYS A 1 115 ? -0.451 4.865 20.735 1.00 88.88 115 LYS A N 1
ATOM 952 C CA . LYS A 1 115 ? -1.620 4.933 21.631 1.00 88.88 115 LYS A CA 1
ATOM 953 C C . LYS A 1 115 ? -2.860 4.308 20.997 1.00 88.88 115 LYS A C 1
ATOM 955 O O . LYS A 1 115 ? -3.429 3.379 21.560 1.00 88.88 115 LYS A O 1
ATOM 960 N N . PHE A 1 116 ? -3.197 4.725 19.778 1.00 87.25 116 PHE A N 1
ATOM 961 C CA . PHE A 1 116 ? -4.347 4.193 19.049 1.00 87.25 116 PHE A CA 1
ATOM 962 C C . PHE A 1 116 ? -4.246 2.680 18.813 1.00 87.25 116 PHE A C 1
ATOM 964 O O . PHE A 1 116 ? -5.227 1.949 18.925 1.00 87.25 116 PHE A O 1
ATOM 971 N N . ARG A 1 117 ? -3.048 2.172 18.497 1.00 84.62 117 ARG A N 1
ATOM 972 C CA . ARG A 1 117 ? -2.820 0.729 18.323 1.00 84.62 117 ARG A CA 1
ATOM 973 C C . ARG A 1 117 ? -3.020 -0.051 19.615 1.00 84.62 117 ARG A C 1
ATOM 975 O O . ARG A 1 117 ? -3.491 -1.186 19.548 1.00 84.62 117 ARG A O 1
ATOM 982 N N . VAL A 1 118 ? -2.635 0.519 20.754 1.00 89.62 118 VAL A N 1
ATOM 983 C CA . VAL A 1 118 ? -2.847 -0.085 22.073 1.00 89.62 118 VAL A CA 1
ATOM 984 C C . VAL A 1 118 ? -4.334 -0.091 22.413 1.00 89.62 118 VAL A C 1
ATOM 986 O O . VAL A 1 118 ? -4.872 -1.163 22.672 1.00 89.62 118 VAL A O 1
ATOM 989 N N . GLU A 1 119 ? -5.011 1.052 22.321 1.00 89.00 119 GLU A N 1
ATOM 990 C CA . GLU A 1 119 ? -6.450 1.185 22.602 1.00 89.00 119 GLU A CA 1
ATOM 991 C C . GLU A 1 119 ? -7.280 0.248 21.720 1.00 89.00 119 GLU A C 1
ATOM 993 O O . GLU A 1 119 ? -8.013 -0.595 22.229 1.00 89.00 119 GLU A O 1
ATOM 998 N N . LYS A 1 120 ? -7.036 0.246 20.404 1.00 90.06 120 LYS A N 1
ATOM 999 C CA . LYS A 1 120 ? -7.701 -0.674 19.472 1.00 90.06 120 LYS A CA 1
ATOM 1000 C C . LYS A 1 120 ? -7.522 -2.143 19.862 1.00 90.06 120 LYS A C 1
ATOM 1002 O O . LYS A 1 120 ? -8.442 -2.939 19.691 1.00 90.06 120 LYS A O 1
ATOM 1007 N N . LYS A 1 121 ? -6.334 -2.544 20.329 1.00 91.88 121 LYS A N 1
ATOM 1008 C CA . LYS A 1 121 ? -6.096 -3.931 20.764 1.00 91.88 121 LYS A CA 1
ATOM 1009 C C . LYS A 1 121 ? -6.915 -4.272 22.005 1.00 91.88 121 LYS A C 1
ATOM 1011 O O . LYS A 1 121 ? -7.427 -5.387 22.074 1.00 91.88 121 LYS A O 1
ATOM 1016 N N . LEU A 1 122 ? -7.024 -3.337 22.947 1.00 91.88 122 LEU A N 1
ATOM 1017 C CA . LEU A 1 122 ? -7.831 -3.499 24.153 1.00 91.88 122 LEU A CA 1
ATOM 1018 C C . LEU A 1 122 ? -9.314 -3.609 23.792 1.00 91.88 122 LEU A C 1
ATOM 1020 O O . LEU A 1 122 ? -9.948 -4.591 24.164 1.00 91.88 122 LEU A O 1
ATOM 1024 N N . ASP A 1 123 ? -9.828 -2.695 22.972 1.00 90.50 123 ASP A N 1
ATOM 1025 C CA . ASP A 1 123 ? -11.235 -2.678 22.562 1.00 90.50 123 ASP A CA 1
ATOM 1026 C C . ASP A 1 123 ? -11.620 -3.951 21.800 1.00 90.50 123 ASP A C 1
ATOM 1028 O O . ASP A 1 123 ? -12.638 -4.583 22.080 1.00 90.50 123 ASP A O 1
ATOM 1032 N N . VAL A 1 124 ? -10.766 -4.400 20.874 1.00 89.38 124 VAL A N 1
ATOM 1033 C CA . VAL A 1 124 ? -10.977 -5.660 20.144 1.00 89.38 124 VAL A CA 1
ATOM 1034 C C . VAL A 1 124 ? -10.920 -6.873 21.078 1.00 89.38 124 VAL A C 1
ATOM 1036 O O . VAL A 1 124 ? -11.611 -7.858 20.828 1.00 89.38 124 VAL A O 1
ATOM 1039 N N . ALA A 1 125 ? -10.107 -6.848 22.136 1.00 91.69 125 ALA A N 1
ATOM 1040 C CA . ALA A 1 125 ? -10.073 -7.928 23.123 1.00 91.69 125 ALA A CA 1
ATOM 1041 C C . ALA A 1 125 ? -11.334 -7.939 24.004 1.00 91.69 125 ALA A C 1
ATOM 1043 O O . ALA A 1 125 ? -11.885 -9.010 24.271 1.00 91.69 125 ALA A O 1
ATOM 1044 N N . LEU A 1 126 ? -11.830 -6.763 24.394 1.00 91.06 126 LEU A N 1
ATOM 1045 C CA . LEU A 1 126 ? -13.077 -6.611 25.146 1.00 91.06 126 LEU A CA 1
ATOM 1046 C C . LEU A 1 126 ? -14.280 -7.101 24.336 1.00 91.06 126 LEU A C 1
ATOM 1048 O O . LEU A 1 126 ? -15.024 -7.947 24.820 1.00 91.06 126 LEU A O 1
ATOM 1052 N N . ALA A 1 127 ? -14.401 -6.690 23.071 1.00 90.69 127 ALA A N 1
ATOM 1053 C CA . ALA A 1 127 ? -15.476 -7.132 22.176 1.00 90.69 127 ALA A CA 1
ATOM 1054 C C . ALA A 1 127 ? -15.467 -8.645 21.888 1.00 90.69 127 ALA A C 1
ATOM 1056 O O . ALA A 1 127 ? -16.481 -9.218 21.502 1.00 90.69 127 ALA A O 1
ATOM 1057 N N . LYS A 1 128 ? -14.322 -9.321 22.062 1.00 89.69 128 LYS A N 1
ATOM 1058 C CA . LYS A 1 128 ? -14.248 -10.791 21.978 1.00 89.69 128 LYS A CA 1
ATOM 1059 C C . LYS A 1 128 ? -14.757 -11.485 23.236 1.00 89.69 128 LYS A C 1
ATOM 1061 O O . LYS A 1 128 ? -15.161 -12.640 23.155 1.00 89.69 128 LYS A O 1
ATOM 1066 N N . THR A 1 129 ? -14.664 -10.813 24.379 1.00 92.00 129 THR A N 1
ATOM 1067 C CA . THR A 1 129 ? -15.015 -11.374 25.688 1.00 92.00 129 THR A CA 1
ATOM 1068 C C . THR A 1 129 ? -16.483 -11.107 26.008 1.00 92.00 129 THR A C 1
ATOM 1070 O O . THR A 1 129 ? -17.171 -11.996 26.500 1.00 92.00 129 THR A O 1
ATOM 1073 N N . ASP A 1 130 ? -16.974 -9.911 25.674 1.00 91.00 130 ASP A N 1
ATOM 1074 C CA . ASP A 1 130 ? -18.335 -9.461 25.950 1.00 91.00 130 ASP A CA 1
ATOM 1075 C C . ASP A 1 130 ? -19.166 -9.378 24.660 1.00 91.00 130 ASP A C 1
ATOM 1077 O O . ASP A 1 130 ? -18.931 -8.524 23.805 1.00 91.00 130 ASP A O 1
ATOM 1081 N N . GLN A 1 131 ? -20.186 -10.234 24.527 1.00 90.12 131 GLN A N 1
ATOM 1082 C CA . GLN A 1 131 ? -21.098 -10.236 23.366 1.00 90.12 131 GLN A CA 1
ATOM 1083 C C . GLN A 1 131 ? -22.001 -8.993 23.290 1.00 90.12 131 GLN A C 1
ATOM 1085 O O . GLN A 1 131 ? -22.674 -8.780 22.283 1.00 90.12 131 GLN A O 1
ATOM 1090 N N . SER A 1 132 ? -22.027 -8.173 24.343 1.00 92.62 132 SER A N 1
ATOM 1091 C CA . SER A 1 132 ? -22.772 -6.912 24.394 1.00 92.62 132 SER A CA 1
ATOM 1092 C C . SER A 1 132 ? -22.045 -5.749 23.707 1.00 92.62 132 SER A C 1
ATOM 1094 O O . SER A 1 132 ? -22.658 -4.714 23.443 1.00 92.62 132 SER A O 1
ATOM 1096 N N . ILE A 1 133 ? -20.751 -5.908 23.402 1.00 88.38 133 ILE A N 1
ATOM 1097 C CA . ILE A 1 133 ? -19.889 -4.833 22.912 1.00 88.38 133 ILE A CA 1
ATOM 1098 C C . ILE A 1 133 ? -19.553 -5.060 21.435 1.00 88.38 133 ILE A C 1
ATOM 1100 O O . ILE A 1 133 ? -18.976 -6.074 21.052 1.00 88.38 133 ILE A O 1
ATOM 1104 N N . ILE A 1 134 ? -19.851 -4.061 20.602 1.00 88.00 134 ILE A N 1
ATOM 1105 C CA . ILE A 1 134 ? -19.448 -4.011 19.192 1.00 88.00 134 ILE A CA 1
ATOM 1106 C C . ILE A 1 134 ? -18.476 -2.848 19.014 1.00 88.00 134 ILE A C 1
ATOM 1108 O O . ILE A 1 134 ? -18.805 -1.702 19.314 1.00 88.00 134 ILE A O 1
ATOM 1112 N N . VAL A 1 135 ? -17.286 -3.133 18.486 1.00 86.75 135 VAL A N 1
ATOM 1113 C CA . VAL A 1 135 ? -16.246 -2.125 18.237 1.00 86.75 135 VAL A CA 1
ATOM 1114 C C . VAL A 1 135 ? -16.144 -1.860 16.742 1.00 86.75 135 VAL A C 1
ATOM 1116 O O . VAL A 1 135 ? -15.892 -2.769 15.954 1.00 86.75 135 VAL A O 1
ATOM 1119 N N . SER A 1 136 ? -16.313 -0.597 16.353 1.00 84.75 136 SER A N 1
ATOM 1120 C CA . SER A 1 136 ? -16.114 -0.118 14.982 1.00 84.75 136 SER A CA 1
ATOM 1121 C C . SER A 1 136 ? -14.988 0.905 14.962 1.00 84.75 136 SER A C 1
ATOM 1123 O O . SER A 1 136 ? -15.003 1.860 15.733 1.00 84.75 136 SER A O 1
ATOM 1125 N N . VAL A 1 137 ? -14.009 0.706 14.081 1.00 80.88 137 VAL A N 1
ATOM 1126 C CA . VAL A 1 137 ? -12.826 1.565 13.979 1.00 80.88 137 VAL A CA 1
ATOM 1127 C C . VAL A 1 137 ? -12.812 2.226 12.611 1.00 80.88 137 VAL A C 1
ATOM 1129 O O . VAL A 1 137 ? -12.730 1.532 11.598 1.00 80.88 137 VAL A O 1
ATOM 1132 N N . TYR A 1 138 ? -12.847 3.555 12.593 1.00 78.56 138 TYR A N 1
ATOM 1133 C CA . TYR A 1 138 ? -12.810 4.357 11.374 1.00 78.56 138 TYR A CA 1
ATOM 1134 C C . TYR A 1 138 ? -11.514 5.163 11.317 1.00 78.56 138 TYR A C 1
ATOM 1136 O O . TYR A 1 138 ? -11.137 5.807 12.295 1.00 78.56 138 TYR A O 1
ATOM 1144 N N . ASP A 1 139 ? -10.842 5.137 10.169 1.00 70.06 139 ASP A N 1
ATOM 1145 C CA . ASP A 1 139 ? -9.736 6.050 9.892 1.00 70.06 139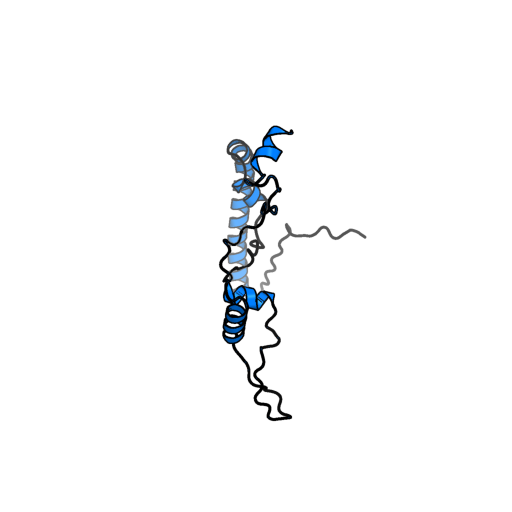 ASP A CA 1
ATOM 1146 C C . ASP A 1 139 ? -10.302 7.368 9.352 1.00 70.06 139 ASP A C 1
ATOM 1148 O O . ASP A 1 139 ? -10.722 7.459 8.198 1.00 70.06 139 ASP A O 1
ATOM 1152 N N . LEU 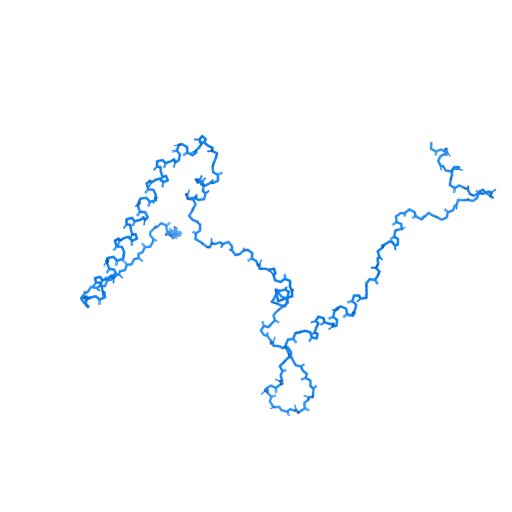A 1 140 ? -10.348 8.385 10.215 1.00 70.12 140 LEU A N 1
ATOM 1153 C CA . LEU A 1 140 ? -10.863 9.707 9.859 1.00 70.12 140 LEU A CA 1
ATOM 1154 C C . LEU A 1 140 ? -9.835 10.583 9.121 1.00 70.12 140 LEU A C 1
ATOM 1156 O O . LEU A 1 140 ? -10.202 11.628 8.591 1.00 70.12 140 LEU A O 1
ATOM 1160 N N . GLN A 1 141 ? -8.563 10.176 9.053 1.00 60.66 141 GLN A N 1
ATOM 1161 C CA . GLN A 1 141 ? -7.531 10.905 8.304 1.00 60.66 141 GLN A CA 1
ATOM 1162 C C . GLN A 1 141 ? -7.573 10.585 6.803 1.00 60.66 141 GLN A C 1
ATOM 1164 O O . GLN A 1 141 ? -7.061 11.356 5.995 1.00 60.66 141 GLN A O 1
ATOM 1169 N N . ALA A 1 142 ? -8.227 9.483 6.426 1.00 58.88 142 ALA A N 1
ATOM 1170 C CA . ALA A 1 142 ? -8.452 9.064 5.044 1.00 58.88 142 ALA A CA 1
ATOM 1171 C C . ALA A 1 142 ? -9.844 9.450 4.503 1.00 58.88 142 ALA A C 1
ATOM 1173 O O . ALA A 1 142 ? -10.296 8.894 3.498 1.00 58.88 142 ALA A O 1
ATOM 1174 N N . VAL A 1 143 ? -10.550 10.386 5.150 1.00 56.91 143 VAL A N 1
ATOM 1175 C CA . VAL A 1 143 ? -11.853 10.850 4.656 1.00 56.91 143 VAL A CA 1
ATOM 1176 C C . VAL A 1 143 ? -11.610 11.721 3.431 1.00 56.91 143 VAL A C 1
ATOM 1178 O O . VAL A 1 143 ? -11.222 12.884 3.535 1.00 56.91 143 VAL A O 1
ATOM 1181 N N . PHE A 1 144 ? -11.825 11.134 2.253 1.00 51.62 144 PHE A N 1
ATOM 1182 C CA . PHE A 1 144 ? -11.945 11.877 1.006 1.00 51.62 144 PHE A CA 1
ATOM 1183 C C . PHE A 1 144 ? -12.913 13.043 1.234 1.00 51.62 144 PHE A C 1
ATOM 1185 O O . PHE A 1 144 ? -14.021 12.794 1.722 1.00 51.62 144 PHE A O 1
ATOM 1192 N N . PRO A 1 145 ? -12.553 14.294 0.890 1.00 57.09 145 PRO A N 1
ATOM 1193 C CA . PRO A 1 145 ? -13.550 15.343 0.820 1.00 57.09 145 PRO A CA 1
ATOM 1194 C C . PRO A 1 145 ? -14.585 14.875 -0.200 1.00 57.09 145 PRO A C 1
ATOM 1196 O O . PRO A 1 145 ? -14.313 14.819 -1.399 1.00 57.09 145 PRO A O 1
ATOM 1199 N N . SER A 1 146 ? -15.756 14.461 0.290 1.00 53.06 146 SER A N 1
ATOM 1200 C CA . SER A 1 146 ? -16.908 14.252 -0.571 1.00 53.06 146 SER A CA 1
ATOM 1201 C C . SER A 1 146 ? -17.090 15.569 -1.314 1.00 53.06 146 SER A C 1
ATOM 1203 O O . SER A 1 146 ? -17.206 16.595 -0.637 1.00 53.06 146 SER A O 1
ATOM 1205 N N . PRO A 1 147 ? -17.078 15.591 -2.658 1.00 61.16 147 PRO A N 1
ATOM 1206 C CA . PRO A 1 147 ? -17.423 16.805 -3.367 1.00 61.16 147 PRO A CA 1
ATOM 1207 C C . PRO A 1 147 ? -18.825 17.179 -2.896 1.00 61.16 147 PRO A C 1
ATOM 1209 O O . PRO A 1 147 ? -19.783 16.430 -3.104 1.00 61.16 147 PRO A O 1
ATOM 1212 N N . LEU A 1 148 ? -18.915 18.276 -2.146 1.00 58.59 148 LEU A N 1
ATOM 1213 C CA . LEU A 1 148 ? -20.192 18.873 -1.803 1.00 58.59 148 LEU A CA 1
ATOM 1214 C C . LEU A 1 148 ? -20.809 19.257 -3.146 1.00 58.59 148 LEU A C 1
ATOM 1216 O O . LEU A 1 148 ? -20.216 20.031 -3.899 1.00 58.59 148 LEU A O 1
ATOM 1220 N N . ARG A 1 149 ? -21.907 18.582 -3.485 1.00 52.97 149 ARG A N 1
ATOM 1221 C CA . ARG A 1 149 ? -22.677 18.843 -4.698 1.00 52.97 149 ARG A CA 1
ATOM 1222 C C . ARG A 1 149 ? -23.364 20.198 -4.588 1.00 52.97 149 ARG A C 1
ATOM 1224 O O . ARG A 1 149 ? -23.846 20.507 -3.477 1.00 52.97 149 ARG A O 1
#

Secondary structure (DSSP, 8-state):
-HHHHGGGB-TTSPBPP--TT----S----HHHHHHHHHHHSPEE---S-SS-----EE-TT--HHHHHHHHH--------TT--HHHHHHHHS-HHHHHHHHHHHHHHHHHHHHHHHHHHHHHHHHHH-TT-------STT-------